Protein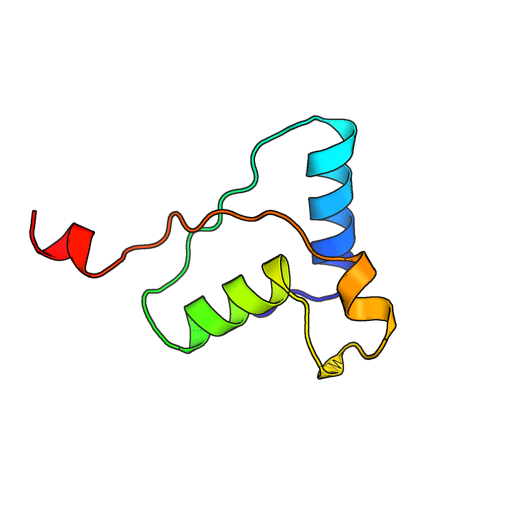 AF-A9Q0M6-F1 (afdb_monomer_lite)

Secondary structure (DSSP, 8-state):
----HHHHHHHHHHHHHH-PPEEE---SSHHHHHHHHHHHH--GGG-GGGGGG---EEE-S--HHHH--

pLDDT: mean 92.79, std 5.99, range [58.53, 98.12]

Foldseek 3Di:
DADDLVRLQVVQCCCVVVVDAAEDAAEPDPVRVVNVCCQAPNDVVVPPCRRVSHDPYHYPYDDPVNVVD

Organism: Acanthamoeba castellanii (NCBI:txid5755)

Sequence (69 aa):
GFPDMATRGLLKRLHEELRLPVVGLFDWNPGGMGVYITYRYGSVKSGLESHLHTVDIKWLGLCWDDLER

Structure (mmCIF, N/CA/C/O backbone):
data_AF-A9Q0M6-F1
#
_entry.id   AF-A9Q0M6-F1
#
loop_
_atom_site.group_PDB
_atom_site.id
_atom_site.type_symbol
_atom_site.label_atom_id
_atom_site.label_alt_id
_atom_site.label_comp_id
_atom_site.label_asym_id
_atom_site.label_entity_id
_atom_site.label_seq_id
_atom_site.pdbx_PDB_ins_code
_atom_site.Cartn_x
_atom_site.Cartn_y
_atom_site.Cartn_z
_atom_site.occupancy
_atom_site.B_iso_or_equiv
_atom_site.auth_seq_id
_atom_site.auth_comp_id
_atom_site.auth_asym_id
_atom_site.auth_atom_id
_atom_site.pdbx_PDB_model_num
ATOM 1 N N . GLY A 1 1 ? 6.550 6.559 -4.440 1.00 87.69 1 GLY A N 1
ATOM 2 C CA . GLY A 1 1 ? 7.728 6.151 -3.640 1.00 87.69 1 GLY A CA 1
ATOM 3 C C . GLY A 1 1 ? 7.317 5.133 -2.590 1.00 87.69 1 GLY A C 1
ATOM 4 O O . GLY A 1 1 ? 6.123 4.898 -2.449 1.00 87.69 1 GLY A O 1
ATOM 5 N N . PHE A 1 2 ? 8.266 4.523 -1.872 1.00 94.75 2 PHE A N 1
ATOM 6 C CA . PHE A 1 2 ? 7.943 3.583 -0.788 1.00 94.75 2 PHE A CA 1
ATOM 7 C C . PHE A 1 2 ? 7.292 4.322 0.388 1.00 94.75 2 PHE A C 1
ATOM 9 O O . PHE A 1 2 ? 7.857 5.321 0.835 1.00 94.75 2 PHE A O 1
ATOM 16 N N . PRO A 1 3 ? 6.131 3.865 0.886 1.00 95.12 3 PRO A N 1
ATOM 17 C CA . PRO A 1 3 ? 5.448 4.544 1.974 1.00 95.12 3 PRO A CA 1
ATOM 18 C C . PRO A 1 3 ? 6.117 4.239 3.315 1.00 95.12 3 PRO A C 1
ATOM 20 O O . PRO A 1 3 ? 6.535 3.108 3.580 1.00 95.12 3 PRO A O 1
ATOM 23 N N . ASP A 1 4 ? 6.166 5.237 4.190 1.00 92.69 4 ASP A N 1
ATOM 24 C CA . ASP A 1 4 ? 6.528 5.031 5.590 1.00 92.69 4 ASP A CA 1
ATOM 25 C C . ASP A 1 4 ? 5.362 4.416 6.397 1.00 92.69 4 ASP A C 1
ATOM 27 O O . ASP A 1 4 ? 4.266 4.157 5.887 1.00 92.69 4 ASP A O 1
ATOM 31 N N . MET A 1 5 ? 5.602 4.122 7.679 1.00 92.12 5 MET A N 1
ATOM 32 C CA . MET A 1 5 ? 4.583 3.534 8.560 1.00 92.12 5 MET A CA 1
ATOM 33 C C . MET A 1 5 ? 3.420 4.492 8.839 1.00 92.12 5 MET A C 1
ATOM 35 O O . MET A 1 5 ? 2.275 4.046 8.889 1.00 92.12 5 MET A O 1
ATOM 39 N N . ALA A 1 6 ? 3.689 5.793 8.984 1.00 93.62 6 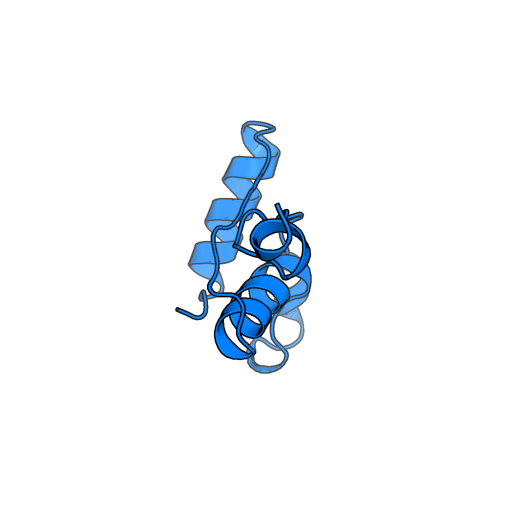ALA A N 1
ATOM 40 C CA . ALA A 1 6 ? 2.667 6.788 9.303 1.00 93.62 6 ALA A CA 1
ATOM 41 C C . ALA A 1 6 ? 1.674 6.964 8.144 1.00 93.62 6 ALA A C 1
ATOM 43 O O . ALA A 1 6 ? 0.463 6.949 8.358 1.00 93.62 6 ALA A O 1
ATOM 44 N N . THR A 1 7 ? 2.179 7.024 6.911 1.00 95.81 7 THR A N 1
ATOM 45 C CA . THR A 1 7 ? 1.393 7.086 5.673 1.00 95.81 7 THR A CA 1
ATOM 46 C C . THR A 1 7 ? 0.466 5.880 5.555 1.00 95.81 7 THR A C 1
ATOM 48 O O . THR A 1 7 ? -0.724 6.026 5.270 1.00 95.81 7 THR A O 1
ATOM 51 N N . ARG A 1 8 ? 0.987 4.674 5.817 1.00 95.94 8 ARG A N 1
ATOM 52 C CA . ARG A 1 8 ? 0.178 3.448 5.812 1.00 95.94 8 ARG A CA 1
ATOM 53 C C . ARG A 1 8 ? -0.859 3.433 6.935 1.00 95.94 8 ARG A C 1
ATOM 55 O O . ARG A 1 8 ? -1.999 3.046 6.698 1.00 95.94 8 ARG A O 1
ATOM 62 N N . GLY A 1 9 ? -0.487 3.883 8.134 1.00 95.50 9 GLY A N 1
ATOM 63 C CA . GLY A 1 9 ? -1.392 3.993 9.277 1.00 95.50 9 GLY A CA 1
ATOM 64 C C . GLY A 1 9 ? -2.556 4.950 9.019 1.00 95.50 9 GLY A C 1
ATOM 65 O O . GLY A 1 9 ? -3.702 4.594 9.280 1.00 95.50 9 GLY A O 1
ATOM 66 N N . LEU A 1 10 ? -2.286 6.125 8.446 1.00 96.75 10 LEU A N 1
ATOM 67 C CA . LEU A 1 10 ? -3.326 7.076 8.050 1.00 96.75 10 LEU A CA 1
ATOM 68 C C . LEU A 1 10 ? -4.274 6.461 7.015 1.00 96.75 10 LEU A C 1
ATOM 70 O O . LEU A 1 10 ? -5.488 6.506 7.194 1.00 96.75 10 LEU A O 1
ATOM 74 N N . LEU A 1 11 ? -3.727 5.851 5.960 1.00 97.00 11 LEU A N 1
ATOM 75 C CA . LEU A 1 11 ? -4.533 5.230 4.910 1.00 97.00 11 LEU A CA 1
ATOM 76 C C . LEU A 1 11 ? -5.412 4.094 5.455 1.00 97.00 11 LEU A C 1
ATOM 78 O O . LEU A 1 11 ? -6.582 4.001 5.089 1.00 97.00 11 LEU A O 1
ATOM 82 N N . LYS A 1 12 ? -4.872 3.272 6.365 1.00 96.50 12 LYS A N 1
ATOM 83 C CA . LYS A 1 12 ? -5.625 2.222 7.061 1.00 96.50 12 LYS A CA 1
ATOM 84 C C . LYS A 1 12 ? -6.796 2.800 7.853 1.00 96.50 12 LYS A C 1
ATOM 86 O O . LYS A 1 12 ? -7.916 2.328 7.703 1.00 96.50 12 LYS A O 1
ATOM 91 N N . ARG A 1 13 ? -6.557 3.854 8.637 1.00 96.88 13 ARG A N 1
ATOM 92 C CA . ARG A 1 13 ? -7.616 4.515 9.411 1.00 96.88 13 ARG A CA 1
ATOM 93 C C . ARG A 1 13 ? -8.704 5.092 8.517 1.00 96.88 13 ARG A C 1
ATOM 95 O O . ARG A 1 13 ? -9.874 4.879 8.791 1.00 96.88 13 ARG A O 1
ATOM 102 N N . LEU A 1 14 ? -8.336 5.757 7.422 1.00 97.19 14 LEU A N 1
ATOM 103 C CA . LEU A 1 14 ? -9.313 6.262 6.453 1.00 97.19 14 LEU A CA 1
ATOM 104 C C . LEU A 1 14 ? -10.150 5.127 5.849 1.00 97.19 14 LEU A C 1
ATOM 106 O O . LEU A 1 14 ? -11.366 5.261 5.730 1.00 97.19 14 LEU A O 1
ATOM 110 N N . HIS A 1 15 ? -9.518 4.003 5.503 1.00 96.44 15 HIS A N 1
ATOM 111 C CA . HIS A 1 15 ? -10.216 2.820 5.005 1.00 96.44 15 HIS A CA 1
ATOM 112 C C . HIS A 1 15 ? -11.210 2.260 6.033 1.00 96.44 15 HIS A C 1
ATOM 114 O O . HIS A 1 15 ? -12.364 2.016 5.689 1.00 96.44 15 HIS A O 1
ATOM 120 N N . GLU A 1 16 ? -10.787 2.087 7.285 1.00 96.00 16 GLU A N 1
ATOM 121 C CA . GLU A 1 16 ? -11.599 1.481 8.347 1.00 96.00 16 GLU A CA 1
ATOM 122 C C . GLU A 1 16 ? -12.723 2.410 8.835 1.00 96.00 16 GLU A C 1
ATOM 124 O O . GLU A 1 16 ? -13.866 1.972 8.983 1.00 96.00 16 GLU A O 1
ATOM 129 N N . GLU A 1 17 ? -12.422 3.693 9.049 1.00 98.12 17 GLU A N 1
ATOM 130 C CA . GLU A 1 17 ? -13.368 4.678 9.587 1.00 98.12 17 GLU A CA 1
ATOM 131 C C . GLU A 1 17 ? -14.413 5.092 8.537 1.00 98.12 17 GLU A C 1
ATOM 133 O O . GLU A 1 17 ? -15.596 5.213 8.857 1.00 98.12 17 GLU A O 1
ATOM 138 N N . LEU A 1 18 ? -14.006 5.270 7.273 1.00 98.00 18 LEU A N 1
ATOM 139 C CA . LEU A 1 18 ? -14.892 5.749 6.202 1.00 98.00 18 LEU A CA 1
ATOM 140 C C . LEU A 1 18 ? -15.411 4.631 5.289 1.00 98.00 18 LEU A C 1
ATOM 142 O O . LEU A 1 18 ? -16.254 4.889 4.431 1.00 98.00 18 LEU A O 1
ATOM 146 N N . ARG A 1 19 ? -14.920 3.395 5.454 1.00 96.19 19 ARG A N 1
ATOM 147 C CA . ARG A 1 19 ? -15.269 2.224 4.624 1.00 96.19 19 ARG A CA 1
ATOM 148 C C . ARG A 1 19 ? -15.024 2.446 3.128 1.00 96.19 19 ARG A C 1
ATOM 150 O O . ARG A 1 19 ? -15.757 1.934 2.282 1.00 96.19 19 ARG A O 1
ATOM 157 N N . LEU A 1 20 ? -13.993 3.219 2.794 1.00 96.00 20 LEU A N 1
ATOM 158 C CA . LEU A 1 20 ? -13.656 3.554 1.412 1.00 96.00 20 LEU A CA 1
ATOM 159 C C . LEU A 1 20 ? -12.780 2.469 0.783 1.00 96.00 20 LEU A C 1
ATOM 161 O O . LEU A 1 20 ? -11.827 2.025 1.422 1.00 96.00 20 LEU A O 1
ATOM 165 N N . PRO A 1 21 ? -13.021 2.062 -0.473 1.00 97.25 21 PRO A N 1
ATOM 166 C CA . PRO A 1 21 ? -12.095 1.182 -1.171 1.00 97.25 21 PRO A CA 1
ATOM 167 C C . PRO A 1 21 ? -10.752 1.889 -1.375 1.00 97.25 21 PRO A C 1
ATOM 169 O O . PRO A 1 21 ? -10.704 3.046 -1.792 1.00 97.25 21 PRO A O 1
ATOM 172 N N . VAL A 1 22 ? -9.657 1.175 -1.119 1.00 97.75 22 VAL A N 1
ATOM 173 C CA . VAL A 1 22 ? -8.310 1.682 -1.378 1.00 97.75 22 VAL A CA 1
ATOM 174 C C . VAL A 1 22 ? -7.807 1.091 -2.683 1.00 97.75 22 VAL A C 1
ATOM 176 O O . VAL A 1 22 ? -7.696 -0.125 -2.840 1.00 97.75 22 VAL A O 1
ATOM 179 N N . VAL A 1 23 ? -7.486 1.967 -3.625 1.00 97.69 23 VAL A N 1
ATOM 180 C CA . VAL A 1 23 ? -6.875 1.616 -4.906 1.00 97.69 23 VAL A CA 1
ATOM 181 C C . VAL A 1 23 ? -5.544 2.338 -5.030 1.00 97.69 23 VAL A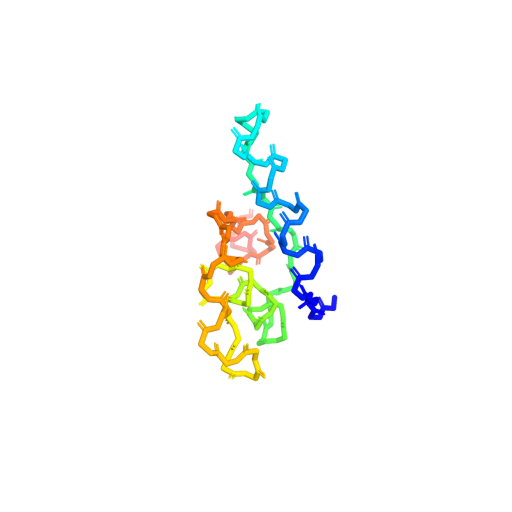 C 1
ATOM 183 O O . VAL A 1 23 ? -5.392 3.458 -4.542 1.00 97.69 23 VAL A O 1
ATOM 186 N N . GLY A 1 24 ? -4.573 1.691 -5.661 1.00 95.94 24 GLY A N 1
ATOM 187 C CA . GLY A 1 24 ? -3.272 2.284 -5.924 1.00 95.94 24 GLY A CA 1
ATOM 188 C C . GLY A 1 24 ? -2.938 2.250 -7.404 1.00 95.94 24 GLY A C 1
ATOM 189 O O . GLY A 1 24 ? -3.046 1.205 -8.048 1.00 95.94 24 GLY A O 1
ATOM 190 N N . LEU A 1 25 ? -2.527 3.404 -7.921 1.00 96.69 25 LEU A N 1
ATOM 191 C CA . LEU A 1 25 ? -1.973 3.552 -9.256 1.00 96.69 25 LEU A CA 1
ATOM 192 C C . LEU A 1 25 ? -0.448 3.467 -9.147 1.00 96.69 25 LEU A C 1
ATOM 194 O O . LEU A 1 25 ? 0.176 4.285 -8.469 1.00 96.69 25 LEU A O 1
ATOM 198 N N . PHE A 1 26 ? 0.134 2.459 -9.786 1.00 94.38 26 PHE A N 1
ATOM 199 C CA . PHE A 1 26 ? 1.564 2.174 -9.735 1.00 94.38 26 PHE A CA 1
ATOM 200 C C . PHE A 1 26 ? 2.101 1.927 -11.140 1.00 94.38 26 PHE A C 1
ATOM 202 O O . PHE A 1 26 ? 1.354 1.527 -12.034 1.00 94.38 26 PHE A O 1
ATOM 209 N N . ASP A 1 27 ? 3.408 2.106 -11.302 1.00 93.62 27 ASP A N 1
ATOM 210 C CA . ASP A 1 27 ? 4.098 1.709 -12.522 1.00 93.62 27 ASP A CA 1
ATOM 211 C C . ASP A 1 27 ? 4.138 0.182 -12.639 1.00 93.62 27 ASP A C 1
ATOM 213 O O . ASP A 1 27 ? 4.416 -0.521 -11.660 1.00 93.62 27 ASP A O 1
ATOM 217 N N . TRP A 1 28 ? 3.948 -0.333 -13.855 1.00 94.06 28 TRP A N 1
ATOM 218 C CA . TRP A 1 28 ? 4.102 -1.754 -14.163 1.00 94.06 28 TRP A CA 1
ATOM 219 C C . TRP A 1 28 ? 5.584 -2.154 -14.246 1.00 94.06 28 TRP A C 1
ATOM 221 O O . TRP A 1 28 ? 6.130 -2.462 -15.302 1.00 94.06 28 TRP A O 1
ATOM 231 N N . ASN A 1 29 ? 6.281 -2.071 -13.115 1.00 94.62 29 ASN A N 1
ATOM 232 C CA . ASN A 1 29 ? 7.682 -2.449 -12.974 1.00 94.62 29 ASN A CA 1
ATOM 233 C C . ASN A 1 29 ? 7.959 -2.989 -11.552 1.00 94.62 29 ASN A C 1
ATOM 235 O O . ASN A 1 29 ? 7.115 -2.858 -10.657 1.00 94.62 29 ASN A O 1
ATOM 239 N N . PRO A 1 30 ? 9.141 -3.584 -11.293 1.00 95.69 30 PRO A N 1
ATOM 240 C CA . PRO A 1 30 ? 9.471 -4.119 -9.969 1.00 95.69 30 PRO A CA 1
ATOM 241 C C . PRO A 1 30 ? 9.403 -3.088 -8.831 1.00 95.69 30 PRO A C 1
ATOM 243 O O . PRO A 1 30 ? 9.067 -3.438 -7.700 1.00 95.69 30 PRO A O 1
ATOM 246 N N . GLY A 1 31 ? 9.688 -1.813 -9.111 1.00 95.62 31 GLY A N 1
ATOM 247 C CA . GLY A 1 31 ? 9.593 -0.730 -8.131 1.00 95.62 31 GLY A CA 1
ATOM 248 C C . GLY A 1 31 ? 8.149 -0.440 -7.718 1.00 95.62 31 GLY A C 1
ATOM 249 O O . GLY A 1 31 ? 7.855 -0.398 -6.522 1.00 95.62 31 GLY A O 1
ATOM 250 N N . GLY A 1 32 ? 7.240 -0.302 -8.688 1.00 95.62 32 GLY A N 1
ATOM 251 C CA . GLY A 1 32 ? 5.805 -0.123 -8.453 1.00 95.62 32 GLY A CA 1
ATOM 252 C C . GLY A 1 32 ? 5.192 -1.309 -7.709 1.00 95.62 32 GLY A C 1
ATOM 253 O O . GLY A 1 32 ? 4.490 -1.119 -6.713 1.00 95.62 32 GLY A O 1
ATOM 254 N N . MET A 1 33 ? 5.571 -2.533 -8.092 1.00 95.50 33 MET A N 1
ATOM 255 C CA . MET A 1 33 ? 5.216 -3.750 -7.351 1.00 95.50 33 MET A CA 1
ATOM 256 C C . MET A 1 33 ? 5.734 -3.728 -5.908 1.00 95.50 33 MET A C 1
ATOM 258 O O . MET A 1 33 ? 5.003 -4.086 -4.985 1.00 95.50 33 MET A O 1
ATOM 262 N N . GLY A 1 34 ? 6.962 -3.258 -5.679 1.00 96.06 34 GLY A N 1
ATOM 263 C CA . GLY A 1 34 ? 7.524 -3.109 -4.334 1.00 96.06 34 GLY A CA 1
ATOM 264 C C . GLY A 1 34 ? 6.729 -2.139 -3.453 1.00 96.06 34 GLY A C 1
ATOM 265 O O . GLY A 1 34 ? 6.481 -2.427 -2.278 1.00 96.06 34 GLY A O 1
ATOM 266 N N . VAL A 1 35 ? 6.280 -1.015 -4.015 1.00 96.38 35 VAL A N 1
ATOM 267 C CA . VAL A 1 35 ? 5.405 -0.060 -3.315 1.00 96.38 35 VAL A CA 1
ATOM 268 C C . VAL A 1 35 ? 4.060 -0.711 -2.977 1.00 96.38 35 VAL A C 1
ATOM 270 O O . VAL A 1 35 ? 3.636 -0.653 -1.820 1.00 96.38 35 VAL A O 1
ATOM 273 N N . TYR A 1 36 ? 3.421 -1.376 -3.944 1.00 96.62 36 TYR A N 1
ATOM 274 C CA . TYR A 1 36 ? 2.151 -2.083 -3.744 1.00 96.62 36 TYR A CA 1
ATOM 275 C C . TYR A 1 36 ? 2.235 -3.136 -2.629 1.00 96.62 36 TYR A C 1
ATOM 277 O O . TYR A 1 36 ? 1.432 -3.125 -1.693 1.00 96.62 36 TYR A O 1
ATOM 285 N N . ILE A 1 37 ? 3.252 -4.002 -2.681 1.00 95.44 37 ILE A N 1
ATOM 286 C CA . ILE A 1 37 ? 3.482 -5.051 -1.678 1.00 95.44 37 ILE A CA 1
ATOM 287 C C . ILE A 1 37 ? 3.720 -4.436 -0.296 1.00 95.44 37 ILE A C 1
ATOM 289 O O . ILE A 1 37 ? 3.214 -4.956 0.695 1.00 95.44 37 ILE A O 1
ATOM 293 N N . THR A 1 38 ? 4.410 -3.295 -0.212 1.00 96.00 38 THR A N 1
ATOM 294 C CA . THR A 1 38 ? 4.639 -2.612 1.071 1.00 96.00 38 THR A CA 1
ATOM 295 C C . THR A 1 38 ? 3.332 -2.143 1.716 1.00 96.00 38 THR A C 1
ATOM 297 O O . THR A 1 38 ? 3.174 -2.255 2.933 1.00 96.00 38 THR A O 1
ATOM 300 N N . TYR A 1 39 ? 2.376 -1.645 0.929 1.00 96.50 39 TYR A N 1
ATOM 301 C CA . TYR A 1 39 ? 1.044 -1.316 1.443 1.00 96.50 39 TYR A CA 1
ATOM 302 C C . TYR A 1 39 ? 0.261 -2.568 1.850 1.00 96.50 39 TYR A C 1
ATOM 304 O O . TYR A 1 39 ? -0.333 -2.586 2.928 1.00 96.50 39 TYR A O 1
ATOM 312 N N . ARG A 1 40 ? 0.263 -3.609 1.011 1.00 96.00 40 ARG A N 1
ATOM 313 C CA . ARG A 1 40 ? -0.607 -4.780 1.194 1.00 96.00 40 ARG A CA 1
ATOM 314 C C . ARG A 1 40 ? -0.110 -5.773 2.243 1.00 96.00 40 ARG A C 1
ATOM 316 O O . ARG A 1 40 ? -0.911 -6.339 2.976 1.00 96.00 40 ARG A O 1
ATOM 323 N N . TYR A 1 41 ? 1.200 -5.967 2.328 1.00 94.50 41 TYR A N 1
ATOM 324 C CA . TYR A 1 41 ? 1.831 -7.006 3.151 1.00 94.50 41 TYR A CA 1
ATOM 325 C C . TYR A 1 41 ? 2.854 -6.449 4.146 1.00 94.50 41 TYR A C 1
ATOM 327 O O . TYR A 1 41 ? 3.290 -7.154 5.053 1.00 94.50 41 TYR A O 1
ATOM 335 N N . GLY A 1 42 ? 3.205 -5.169 4.024 1.00 93.56 42 GLY A N 1
ATOM 336 C CA . GLY A 1 42 ? 4.208 -4.536 4.864 1.00 93.56 42 GLY A CA 1
ATOM 337 C C . GLY A 1 42 ? 5.628 -4.675 4.321 1.00 93.56 42 GLY A C 1
ATOM 338 O O . GLY A 1 42 ? 5.864 -5.165 3.221 1.00 93.56 42 GLY A O 1
ATOM 339 N N . SER A 1 43 ? 6.589 -4.193 5.103 1.00 89.94 43 SER A N 1
ATOM 340 C CA . SER A 1 43 ? 8.012 -4.184 4.791 1.00 89.94 43 SER A CA 1
ATOM 341 C C . SER A 1 43 ? 8.790 -4.897 5.886 1.00 89.94 43 SER A C 1
ATOM 343 O O . SER A 1 43 ? 8.636 -4.590 7.067 1.00 89.94 43 SER A O 1
ATOM 345 N N . VAL A 1 44 ? 9.711 -5.774 5.481 1.00 86.00 44 VAL A N 1
ATOM 346 C CA . VAL A 1 44 ? 10.665 -6.437 6.386 1.00 86.00 44 VAL A CA 1
ATOM 347 C C . VAL A 1 44 ? 11.493 -5.409 7.166 1.00 86.00 44 VAL A C 1
ATOM 349 O O . VAL A 1 44 ? 11.789 -5.607 8.340 1.00 86.00 44 VAL A O 1
ATOM 352 N N . LYS A 1 45 ? 11.813 -4.264 6.545 1.00 82.81 45 LYS A N 1
ATOM 353 C CA . LYS A 1 45 ? 12.596 -3.192 7.182 1.00 82.81 45 LYS A CA 1
ATOM 354 C C . LYS A 1 45 ? 11.860 -2.521 8.345 1.00 82.81 45 LYS A C 1
ATOM 356 O O . LYS A 1 45 ? 12.509 -1.942 9.205 1.00 82.81 45 LYS A O 1
ATOM 361 N N . SER A 1 46 ? 10.528 -2.585 8.366 1.00 81.56 46 SER A N 1
ATOM 362 C CA . SER A 1 46 ? 9.696 -2.012 9.431 1.00 81.56 46 SER A CA 1
ATOM 363 C C . SER A 1 46 ? 9.480 -2.975 10.608 1.00 81.56 46 SER A C 1
ATOM 365 O O . SER A 1 46 ? 8.758 -2.636 11.541 1.00 81.56 46 SER A O 1
ATOM 367 N N . GLY A 1 47 ? 10.111 -4.156 10.586 1.00 84.56 47 GLY A N 1
ATOM 368 C CA . GLY A 1 47 ? 10.099 -5.104 11.697 1.00 84.56 47 GLY A CA 1
ATOM 369 C C . GLY A 1 47 ? 8.718 -5.692 11.996 1.00 84.56 47 GLY A C 1
ATOM 370 O O . GLY A 1 47 ? 7.833 -5.729 11.137 1.00 84.56 47 GLY A O 1
ATOM 371 N N . LEU A 1 48 ? 8.551 -6.162 13.236 1.00 81.88 48 LEU A N 1
ATOM 372 C CA . LEU A 1 48 ? 7.343 -6.856 13.686 1.00 81.88 48 LEU A CA 1
ATOM 373 C C . LEU A 1 48 ? 6.090 -5.994 13.526 1.00 81.88 48 LEU A C 1
ATOM 375 O O . LEU A 1 48 ? 5.098 -6.507 13.046 1.00 81.88 48 LEU A O 1
ATOM 379 N N . GLU A 1 49 ? 6.135 -4.689 13.790 1.00 84.00 49 GLU A N 1
ATOM 380 C CA . GLU A 1 49 ? 4.964 -3.795 13.715 1.00 84.00 49 GLU A CA 1
ATOM 381 C C . GLU A 1 49 ? 4.441 -3.565 12.286 1.00 84.00 49 GLU A C 1
ATOM 383 O O . GLU A 1 49 ? 3.355 -3.021 12.075 1.00 84.00 49 GLU A O 1
ATOM 388 N N . SER A 1 50 ? 5.187 -3.979 11.258 1.00 84.88 50 SER A N 1
ATOM 389 C CA . SER A 1 50 ? 4.839 -3.639 9.880 1.00 84.88 50 SER A CA 1
ATOM 390 C C . SER A 1 50 ? 3.486 -4.186 9.420 1.00 84.88 50 SER A C 1
ATOM 392 O O . SER A 1 50 ? 2.863 -3.578 8.541 1.00 84.88 50 SER A O 1
ATOM 394 N N . HIS A 1 51 ? 3.056 -5.327 9.961 1.00 84.88 51 HIS A N 1
ATOM 395 C CA . HIS A 1 51 ? 1.794 -5.966 9.586 1.00 84.88 51 HIS A CA 1
ATOM 396 C C . HIS A 1 51 ? 0.574 -5.191 10.111 1.00 84.88 51 HIS A C 1
ATOM 398 O O . HIS A 1 51 ? -0.479 -5.206 9.470 1.00 84.88 51 HIS A O 1
ATOM 404 N N . LEU A 1 52 ? 0.723 -4.439 11.211 1.00 88.81 52 LEU A N 1
ATOM 405 C CA . LEU A 1 52 ? -0.350 -3.624 11.795 1.00 88.81 52 LEU A CA 1
ATOM 406 C C . LEU A 1 52 ? -0.781 -2.474 10.881 1.00 88.81 52 LEU A C 1
ATOM 408 O O . LEU A 1 52 ? -1.909 -1.991 10.984 1.00 88.81 52 LEU A O 1
ATOM 412 N N . HIS A 1 53 ? 0.089 -2.075 9.955 1.00 92.00 53 HIS A N 1
ATOM 413 C CA . HIS A 1 53 ? -0.143 -1.004 8.988 1.00 92.00 53 HIS A CA 1
ATOM 414 C C . HIS A 1 53 ? -0.297 -1.545 7.561 1.00 92.00 53 HIS A C 1
ATOM 416 O O . HIS A 1 53 ? 0.122 -0.905 6.598 1.00 92.00 53 HIS A O 1
ATOM 422 N N . THR A 1 54 ? -0.829 -2.756 7.407 1.00 94.75 54 THR A N 1
ATOM 423 C CA . THR A 1 54 ? -1.245 -3.264 6.095 1.00 94.75 54 THR A CA 1
ATOM 424 C C . THR A 1 54 ? -2.625 -2.731 5.729 1.00 94.75 54 THR A C 1
ATOM 426 O O . THR A 1 54 ? -3.468 -2.500 6.598 1.00 94.75 54 THR A O 1
ATOM 429 N N . VAL A 1 55 ? -2.836 -2.498 4.437 1.00 95.00 55 VAL A N 1
ATOM 430 C CA . VAL A 1 55 ? -4.092 -1.994 3.875 1.00 95.00 55 VAL A CA 1
ATOM 431 C C . VAL A 1 55 ? -4.506 -2.922 2.741 1.00 95.00 55 VAL A C 1
ATOM 433 O O . VAL A 1 55 ? -3.660 -3.294 1.926 1.00 95.00 55 VAL A O 1
ATOM 436 N N . ASP A 1 56 ? -5.794 -3.270 2.647 1.00 94.56 56 ASP A N 1
ATOM 437 C CA . ASP A 1 56 ? -6.352 -4.047 1.529 1.00 94.56 56 ASP A CA 1
ATOM 438 C C . ASP A 1 56 ? -6.427 -3.197 0.246 1.00 94.56 56 ASP A C 1
ATOM 440 O O . ASP A 1 56 ? -7.491 -2.861 -0.271 1.00 94.56 56 ASP A O 1
ATOM 444 N N . ILE A 1 57 ? -5.259 -2.794 -0.254 1.00 97.25 57 ILE A N 1
ATOM 445 C CA . ILE A 1 57 ? -5.111 -1.986 -1.457 1.00 97.25 57 ILE A CA 1
ATOM 446 C C . ILE A 1 57 ? -5.266 -2.854 -2.705 1.00 97.25 57 ILE A C 1
ATOM 448 O O . ILE A 1 57 ? -4.660 -3.928 -2.827 1.00 97.25 57 ILE A O 1
ATOM 452 N N . LYS A 1 58 ? -6.066 -2.376 -3.654 1.00 96.56 58 LYS A N 1
ATOM 453 C CA . LYS A 1 58 ? -6.257 -3.000 -4.967 1.00 96.56 58 LYS A CA 1
ATOM 454 C C . LYS A 1 58 ? -5.351 -2.341 -6.003 1.00 96.56 58 LYS A C 1
ATOM 456 O O . LYS A 1 58 ? -5.149 -1.127 -5.977 1.00 96.56 58 LYS A O 1
ATOM 461 N N . TRP A 1 59 ? -4.796 -3.149 -6.901 1.00 95.75 59 TRP A N 1
ATOM 462 C CA . TRP A 1 59 ? -3.989 -2.658 -8.012 1.00 95.75 59 TRP A CA 1
ATOM 463 C C . TRP A 1 59 ? -4.903 -2.038 -9.074 1.00 95.75 59 TRP A C 1
ATOM 465 O O . TRP A 1 59 ? -5.781 -2.718 -9.597 1.00 95.75 59 TRP A O 1
ATOM 475 N N . LEU A 1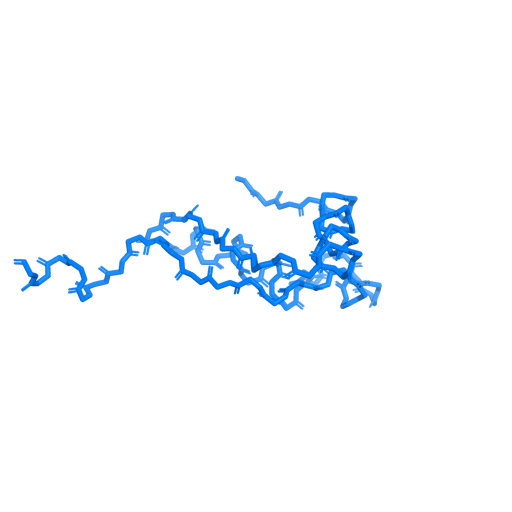 60 ? -4.707 -0.750 -9.350 1.00 95.56 60 LEU A N 1
ATOM 476 C CA . LEU A 1 60 ? -5.338 -0.006 -10.448 1.00 95.56 60 LEU A CA 1
ATOM 477 C C . LEU A 1 60 ? -4.301 0.442 -11.496 1.00 95.56 60 LEU A C 1
ATOM 479 O O . LEU A 1 60 ? -4.665 0.986 -12.530 1.00 95.56 60 LEU A O 1
ATOM 483 N N . GLY A 1 61 ? -3.008 0.257 -11.209 1.00 91.88 61 GLY A N 1
ATOM 484 C CA . GLY A 1 61 ? -1.918 0.522 -12.147 1.00 91.88 61 GLY A CA 1
ATOM 485 C C . GLY A 1 61 ? -2.077 -0.235 -13.460 1.00 91.88 61 GLY A C 1
ATOM 486 O O . GLY A 1 61 ? -2.772 -1.246 -13.519 1.00 91.88 61 GLY A O 1
ATOM 487 N N . LEU A 1 62 ? -1.358 0.223 -14.482 1.00 90.75 62 LEU A N 1
ATOM 488 C CA . LEU A 1 62 ? -1.248 -0.494 -15.748 1.00 90.75 62 LEU A CA 1
ATOM 489 C C . LEU A 1 62 ? -0.782 -1.938 -15.493 1.00 90.75 62 LEU A C 1
ATOM 491 O O . LEU A 1 62 ? 0.091 -2.177 -14.649 1.00 90.75 62 LEU A O 1
ATOM 495 N N . CYS A 1 63 ? -1.352 -2.897 -16.206 1.00 91.06 63 CYS A N 1
ATOM 496 C CA . CYS A 1 63 ? -0.871 -4.270 -16.271 1.00 91.06 63 CYS A CA 1
ATOM 497 C C . CYS A 1 63 ? -0.728 -4.725 -17.728 1.00 91.06 63 CYS A C 1
ATOM 499 O O . CYS A 1 63 ? -1.119 -4.019 -18.654 1.00 91.06 63 CYS A O 1
ATOM 501 N N . TRP A 1 64 ? -0.124 -5.897 -17.931 1.00 90.12 64 TRP A N 1
ATOM 502 C CA . TRP A 1 64 ? 0.076 -6.459 -19.268 1.00 90.12 64 TRP A CA 1
ATOM 503 C C . TRP A 1 64 ? -1.235 -6.559 -20.059 1.00 90.12 64 TRP A C 1
ATOM 505 O O . TRP A 1 64 ? -1.290 -6.120 -21.203 1.00 90.12 64 TRP A O 1
ATOM 515 N N . ASP A 1 65 ? -2.299 -7.040 -19.413 1.00 90.12 65 ASP A N 1
ATOM 516 C CA . ASP A 1 65 ? -3.613 -7.238 -20.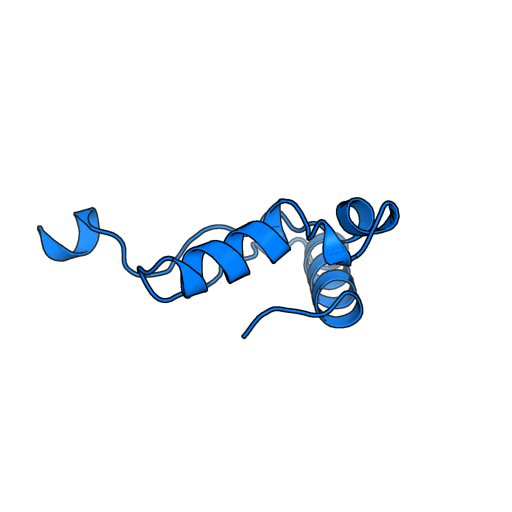034 1.00 90.12 65 ASP A CA 1
ATOM 517 C C . ASP A 1 65 ? -4.241 -5.924 -20.543 1.00 90.12 65 ASP A C 1
ATOM 51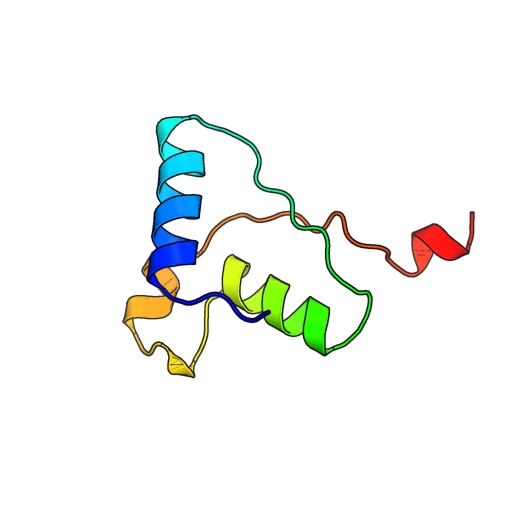9 O O . ASP A 1 65 ? -5.073 -5.949 -21.450 1.00 90.12 65 ASP A O 1
ATOM 523 N N . ASP A 1 66 ? -3.844 -4.770 -19.991 1.00 90.62 66 ASP A N 1
ATOM 524 C CA . ASP A 1 66 ? -4.317 -3.455 -20.442 1.00 90.62 66 ASP A CA 1
ATOM 525 C C . ASP A 1 66 ? -3.658 -3.006 -21.756 1.00 90.62 66 ASP A C 1
ATOM 527 O O . ASP A 1 66 ? -4.206 -2.150 -22.444 1.00 90.62 66 ASP A O 1
ATOM 531 N N . LEU A 1 67 ? -2.484 -3.550 -22.102 1.00 87.25 67 LEU A N 1
ATOM 532 C CA . LEU A 1 67 ? -1.752 -3.223 -23.335 1.00 87.25 67 LEU A CA 1
ATOM 533 C C . LEU A 1 67 ? -2.191 -4.070 -24.534 1.00 87.25 67 LEU A C 1
ATOM 535 O O . LEU A 1 67 ? -1.889 -3.724 -25.675 1.00 87.25 67 LEU A O 1
ATOM 539 N N . GLU A 1 68 ? -2.874 -5.185 -24.281 1.00 87.38 68 GLU A N 1
ATOM 540 C CA . GLU A 1 68 ? -3.391 -6.088 -25.315 1.00 87.38 68 GLU A CA 1
ATOM 541 C C . GLU A 1 68 ? -4.805 -5.705 -25.801 1.00 87.38 68 GLU A C 1
ATOM 543 O O . GLU A 1 68 ? -5.383 -6.408 -26.634 1.00 87.38 68 GLU A O 1
ATOM 548 N N . ARG A 1 69 ? -5.369 -4.599 -25.298 1.00 58.53 69 ARG A N 1
ATOM 549 C CA . ARG A 1 69 ? -6.688 -4.058 -25.665 1.00 58.53 69 ARG A CA 1
ATOM 550 C C . ARG A 1 69 ? -6.580 -2.770 -26.471 1.00 58.53 69 ARG A C 1
ATOM 552 O O . ARG A 1 69 ? -7.431 -2.604 -27.373 1.00 58.53 69 ARG A O 1
#

InterPro domains:
  IPR002815 Spo11/DNA topoisomerase VI subunit A [PTHR10848] (1-68)
  IPR034136 Topoisomerase 6 subunit A/Spo11, TOPRIM domain [PF21180] (1-68)
  IPR036078 Spo11/DNA topoisomerase VI subunit A superfamily [SSF56726] (1-68)

Radius of gyration: 12.78 Å; chains: 1; bounding box: 28×14×39 Å